Protein AF-U3U5C0-F1 (afdb_monomer)

Foldseek 3Di:
DVVVLVVLCVVLDDPDPLLVVLSVLVVQLVVLLCVLLVPDDPPDPCPVVNLVSLVSNLVSVVVSLCCVPPPPLVVLCVVDVDPLSVVLVVLSVVLVVVLVVLCVPARVDDDDPVCVVVNSVSSVVNVVSVVVNVVSVSVSSVVVSVVVVVVVVVVVVVVVVVVD

Sequence (164 aa):
MFTQLINLIEYVGNNNQLVRSWLYIRQKLLKTYYNVIGIKTKKTIFSVLNEKALDTFCYLLLDYLSIGHFSIYERIIKNYQLHSVTQMYNFLQKNTACLMQLYDKFLHQPIDYKSYMTFNHALSKVGEILESRFVIEDLLIQFFWNKKSKQTVIINKSKIAHLA

InterPro domains:
  IPR007448 Regulator of RNA polymerase sigma(70) subunit, Rsd/AlgQ [PF04353] (1-142)
  IPR038309 Regulator of RNA polymerase sigma(70) subunit, Rsd/AlgQ superfamily [G3DSA:1.20.120.1370] (1-153)

Nearest PDB structures (foldseek):
  4xwj-assembly1_A  TM=8.813E-01  e=1.090E-08  Escherichia coli K-12
  2p7v-assembly1_A  TM=8.632E-01  e=7.131E-08  Escherichia coli
  5etz-assembly1_A  TM=5.244E-01  e=1.408E+00  Natronomonas pharaonis DSM 2160
  5c21-assembly1_B  TM=2.320E-01  e=4.345E+00  Escherichia coli

Secondary structure (DSSP, 8-state):
-HHHHHHHHHHHTTS-HHHHHHHHHHHHHHHHHHHHHH----TTT-HHHHHHHHHHHHHHHHHHHHHIIIIIIHHHHHH---HHHHHHHHHHHHHHHHHHHHIIIIISS---GGGHHHHHHHHHHHHHHHHHHHHHHHHHHHHHHHHHHHHHHHHHHHHHHT--

pLDDT: mean 82.93, std 13.88, range [44.12, 98.19]

Mean predicted aligned error: 7.86 Å

Organism: NCBI:txid1235990

Structure (mmCIF, N/CA/C/O backbone):
data_AF-U3U5C0-F1
#
_entry.id   AF-U3U5C0-F1
#
loop_
_atom_site.group_PDB
_atom_site.id
_atom_site.type_symbol
_atom_site.label_atom_id
_atom_site.label_alt_id
_atom_site.label_comp_id
_atom_site.label_asym_id
_atom_site.label_entity_id
_atom_site.label_seq_id
_atom_site.pdbx_PDB_ins_code
_atom_site.Cartn_x
_atom_site.Cartn_y
_atom_site.Cartn_z
_atom_site.occupancy
_atom_site.B_iso_or_equiv
_atom_site.auth_seq_id
_atom_site.auth_comp_id
_atom_site.auth_asym_id
_atom_site.auth_atom_id
_atom_site.pdbx_PDB_model_num
ATOM 1 N N . MET A 1 1 ? 9.397 5.918 4.872 1.00 89.12 1 MET A N 1
ATOM 2 C CA . MET A 1 1 ? 8.858 4.536 4.778 1.00 89.12 1 MET A CA 1
ATOM 3 C C . MET A 1 1 ? 9.418 3.517 5.794 1.00 89.12 1 MET A C 1
ATOM 5 O O . MET A 1 1 ? 8.690 3.184 6.719 1.00 89.12 1 MET A O 1
ATOM 9 N N . PHE A 1 2 ? 10.653 2.985 5.691 1.00 89.62 2 PHE A N 1
ATOM 10 C CA . PHE A 1 2 ? 11.106 1.896 6.601 1.00 89.62 2 PHE A CA 1
ATOM 11 C C . PHE A 1 2 ? 11.188 2.291 8.083 1.00 89.62 2 PHE A C 1
ATOM 13 O O . PHE A 1 2 ? 10.726 1.540 8.936 1.00 89.62 2 PHE A O 1
ATOM 20 N N . THR A 1 3 ? 11.732 3.470 8.388 1.00 90.38 3 THR A N 1
ATOM 21 C CA . THR A 1 3 ? 11.810 3.976 9.768 1.00 90.38 3 THR A CA 1
ATOM 22 C C . THR A 1 3 ? 10.422 4.116 10.394 1.00 90.38 3 THR A C 1
ATOM 24 O O . THR A 1 3 ? 10.211 3.689 11.521 1.00 90.38 3 THR A O 1
ATOM 27 N N . GLN A 1 4 ? 9.445 4.630 9.637 1.00 91.25 4 GLN A N 1
ATOM 28 C CA . GLN A 1 4 ? 8.051 4.739 10.091 1.00 91.25 4 GLN A CA 1
ATOM 29 C C . GLN A 1 4 ? 7.455 3.358 10.402 1.00 91.25 4 GLN A C 1
ATOM 31 O O . GLN A 1 4 ? 6.816 3.188 11.435 1.00 91.25 4 GLN A O 1
ATOM 36 N N . LEU A 1 5 ? 7.720 2.354 9.555 1.00 93.19 5 LEU A N 1
ATOM 37 C CA . LEU A 1 5 ? 7.286 0.977 9.795 1.00 93.19 5 LEU A CA 1
ATOM 38 C C . LEU A 1 5 ? 7.884 0.398 11.087 1.00 93.19 5 LEU A C 1
ATOM 40 O O . LEU A 1 5 ? 7.155 -0.222 11.854 1.00 93.19 5 LEU A O 1
ATOM 44 N N . ILE A 1 6 ? 9.182 0.592 11.337 1.00 91.75 6 ILE A N 1
ATOM 45 C CA . ILE A 1 6 ? 9.838 0.103 12.563 1.00 91.75 6 ILE A CA 1
ATOM 46 C C . ILE A 1 6 ? 9.203 0.752 13.795 1.00 91.75 6 ILE A C 1
ATOM 48 O O . ILE A 1 6 ? 8.744 0.038 14.684 1.00 91.75 6 ILE A O 1
ATOM 52 N N . ASN A 1 7 ? 9.068 2.080 13.789 1.00 92.06 7 ASN A N 1
ATOM 53 C CA . ASN A 1 7 ? 8.444 2.818 14.886 1.00 92.06 7 ASN A CA 1
ATOM 54 C C . ASN A 1 7 ? 7.008 2.339 15.150 1.00 92.06 7 ASN A C 1
ATOM 56 O O . ASN A 1 7 ? 6.583 2.219 16.298 1.00 92.06 7 ASN A O 1
ATOM 60 N N . LEU A 1 8 ? 6.246 2.035 14.093 1.00 92.38 8 LEU A N 1
ATOM 61 C CA . LEU A 1 8 ? 4.893 1.512 14.244 1.00 92.38 8 LEU A CA 1
ATOM 62 C C . LEU A 1 8 ? 4.880 0.098 14.835 1.00 92.38 8 LEU A C 1
ATOM 64 O O . LEU A 1 8 ? 4.050 -0.170 15.700 1.00 92.38 8 LEU A O 1
ATOM 68 N N . ILE A 1 9 ? 5.779 -0.790 14.392 1.00 90.88 9 ILE A N 1
ATOM 69 C CA . ILE A 1 9 ? 5.922 -2.147 14.948 1.00 90.88 9 ILE A CA 1
ATOM 70 C C . ILE A 1 9 ? 6.214 -2.075 16.450 1.00 90.88 9 ILE A C 1
ATOM 72 O O . ILE A 1 9 ? 5.585 -2.796 17.223 1.00 90.88 9 ILE A O 1
ATOM 76 N N . GLU A 1 10 ? 7.118 -1.190 16.866 1.00 89.75 10 GLU A N 1
ATOM 77 C CA . GLU A 1 10 ? 7.433 -0.970 18.280 1.00 89.75 10 GLU A CA 1
ATOM 78 C C . GLU A 1 10 ? 6.220 -0.443 19.057 1.00 89.75 10 GLU A C 1
ATOM 80 O O . GLU A 1 10 ? 5.910 -0.952 20.133 1.00 89.75 10 GLU A O 1
ATOM 85 N N . TYR A 1 11 ? 5.478 0.509 18.483 1.00 87.62 11 TYR A N 1
ATOM 86 C CA . TYR A 1 11 ? 4.288 1.093 19.106 1.00 87.62 11 TYR A CA 1
ATOM 87 C C . TYR A 1 11 ? 3.163 0.073 19.357 1.00 87.62 11 TYR A C 1
ATOM 89 O O . TYR A 1 11 ? 2.546 0.078 20.424 1.00 87.62 11 TYR A O 1
ATOM 97 N N . VAL A 1 12 ? 2.864 -0.796 18.384 1.00 86.00 12 VAL A N 1
ATOM 98 C CA . VAL A 1 12 ? 1.788 -1.798 18.529 1.00 86.00 12 VAL A CA 1
ATOM 99 C C . VAL A 1 12 ? 2.247 -3.087 19.211 1.00 86.00 12 VAL A C 1
ATOM 101 O O . VAL A 1 12 ? 1.417 -3.863 19.683 1.00 86.00 12 VAL A O 1
ATOM 104 N N . GLY A 1 13 ? 3.551 -3.360 19.257 1.00 80.94 13 GLY A N 1
ATOM 105 C CA . GLY A 1 13 ? 4.094 -4.611 19.778 1.00 80.94 13 GLY A CA 1
ATOM 106 C C . GLY A 1 13 ? 3.546 -5.868 19.077 1.00 80.94 13 GLY A C 1
ATOM 107 O O . GLY A 1 13 ? 3.021 -5.837 17.964 1.00 80.94 13 GLY A O 1
ATOM 108 N N . ASN A 1 14 ? 3.652 -7.024 19.743 1.00 73.06 14 ASN A N 1
ATOM 109 C CA . ASN A 1 14 ? 3.395 -8.336 19.127 1.00 73.06 14 ASN A CA 1
ATOM 110 C C . ASN A 1 14 ? 2.029 -8.972 19.458 1.00 73.06 14 ASN A C 1
ATOM 112 O O . ASN A 1 14 ? 1.776 -10.113 19.058 1.00 73.06 14 ASN A O 1
ATOM 116 N N . ASN A 1 15 ? 1.120 -8.260 20.138 1.00 71.69 15 ASN A N 1
ATOM 117 C CA . ASN A 1 15 ? -0.064 -8.876 20.771 1.00 71.69 15 ASN A CA 1
ATOM 118 C C . ASN A 1 15 ? -1.311 -8.944 19.865 1.00 71.69 15 ASN A C 1
ATOM 120 O O . ASN A 1 15 ? -2.417 -9.250 20.322 1.00 71.69 15 ASN A O 1
ATOM 124 N N . ASN A 1 16 ? -1.179 -8.633 18.573 1.00 80.75 16 ASN A N 1
ATOM 125 C CA . ASN A 1 16 ? -2.272 -8.761 17.613 1.00 80.75 16 ASN A CA 1
ATOM 126 C C . ASN A 1 16 ? -1.791 -9.398 16.308 1.00 80.75 16 ASN A C 1
ATOM 128 O O . ASN A 1 16 ? -1.070 -8.777 15.532 1.00 80.75 16 ASN A O 1
ATOM 132 N N . GLN A 1 17 ? -2.241 -10.629 16.052 1.00 83.81 17 GLN A N 1
ATOM 133 C CA . GLN A 1 17 ? -1.848 -11.405 14.876 1.00 83.81 17 GLN A CA 1
ATOM 134 C C . GLN A 1 17 ? -2.218 -10.724 13.551 1.00 83.81 17 GLN A C 1
ATOM 136 O O . GLN A 1 17 ? -1.432 -10.792 12.611 1.00 83.81 17 GLN A O 1
ATOM 141 N N . LEU A 1 18 ? -3.369 -10.044 13.477 1.00 83.56 18 LEU A N 1
ATOM 142 C CA . LEU A 1 18 ? -3.802 -9.356 12.258 1.00 83.56 18 LEU A CA 1
ATOM 143 C C . LEU A 1 18 ? -2.890 -8.169 11.948 1.00 83.56 18 LEU A C 1
ATOM 145 O O . LEU A 1 18 ? -2.376 -8.067 10.839 1.00 83.56 18 LEU A O 1
ATOM 149 N N . VAL A 1 19 ? -2.630 -7.315 12.943 1.00 85.81 19 VAL A N 1
ATOM 150 C CA . VAL A 1 19 ? -1.724 -6.165 12.776 1.00 85.81 19 VAL A CA 1
ATOM 151 C C . VAL A 1 19 ? -0.305 -6.648 12.464 1.00 85.81 19 VAL A C 1
ATOM 153 O O . VAL A 1 19 ? 0.337 -6.127 11.559 1.00 85.81 19 VAL A O 1
ATOM 156 N N . ARG A 1 20 ? 0.165 -7.703 13.139 1.00 87.69 20 ARG A N 1
ATOM 157 C CA . ARG A 1 20 ? 1.492 -8.283 12.891 1.00 87.69 20 ARG A CA 1
ATOM 158 C C . ARG A 1 20 ? 1.630 -8.828 11.470 1.00 87.69 20 ARG A C 1
ATOM 160 O O . ARG A 1 20 ? 2.629 -8.559 10.812 1.00 87.69 20 ARG A O 1
ATOM 167 N N . SER A 1 21 ? 0.634 -9.577 10.994 1.00 87.81 21 SER A N 1
ATOM 168 C CA . SER A 1 21 ? 0.611 -10.099 9.624 1.00 87.81 21 SER A CA 1
ATOM 169 C C . SER A 1 21 ? 0.625 -8.963 8.602 1.00 87.81 21 SER A C 1
ATOM 171 O O . SER A 1 21 ? 1.404 -9.011 7.652 1.00 87.81 21 SER A O 1
ATOM 173 N N . TRP A 1 22 ? -0.140 -7.900 8.848 1.00 90.56 22 TRP A N 1
ATOM 174 C CA . TRP A 1 22 ? -0.175 -6.737 7.970 1.00 90.56 22 TRP A CA 1
ATOM 175 C C . TRP A 1 22 ? 1.178 -6.027 7.863 1.00 90.56 22 TRP A C 1
ATOM 177 O O . TRP A 1 22 ? 1.698 -5.838 6.761 1.00 90.56 22 TRP A O 1
ATOM 187 N N . LEU A 1 23 ? 1.786 -5.691 9.005 1.00 93.12 23 LEU A N 1
ATOM 188 C CA . LEU A 1 23 ? 3.091 -5.026 9.055 1.00 93.12 23 LEU A CA 1
ATOM 189 C C . LEU A 1 23 ? 4.195 -5.901 8.447 1.00 93.12 23 LEU A C 1
ATOM 191 O O . LEU A 1 23 ? 5.109 -5.389 7.800 1.00 93.12 23 LEU A O 1
ATOM 195 N N . TYR A 1 24 ? 4.085 -7.224 8.587 1.00 92.56 24 TYR A N 1
ATOM 196 C CA . TYR A 1 24 ? 4.995 -8.176 7.957 1.00 92.56 24 TYR A CA 1
ATOM 197 C C . TYR A 1 24 ? 4.900 -8.162 6.424 1.00 92.56 24 TYR A C 1
ATOM 199 O O . TYR A 1 24 ? 5.931 -8.097 5.749 1.00 92.56 24 TYR A O 1
ATOM 207 N N . ILE A 1 25 ? 3.689 -8.177 5.856 1.00 93.38 25 ILE A N 1
ATOM 208 C CA . ILE A 1 25 ? 3.511 -8.104 4.396 1.00 93.38 25 ILE A CA 1
ATOM 209 C C . ILE A 1 25 ? 3.984 -6.739 3.880 1.00 93.38 25 ILE A C 1
ATOM 211 O O . ILE A 1 25 ? 4.702 -6.683 2.882 1.00 93.38 25 ILE A O 1
ATOM 215 N N . ARG A 1 26 ? 3.706 -5.646 4.608 1.00 96.50 26 ARG A N 1
ATOM 216 C CA . ARG A 1 26 ? 4.243 -4.318 4.267 1.00 96.50 26 ARG A CA 1
ATOM 217 C C . ARG A 1 26 ? 5.771 -4.310 4.243 1.00 96.50 26 ARG A C 1
ATOM 219 O O . ARG A 1 26 ? 6.370 -3.745 3.332 1.00 96.50 26 ARG A O 1
ATOM 226 N N . GLN A 1 27 ? 6.419 -4.955 5.215 1.00 96.19 27 GLN A N 1
ATOM 227 C CA . GLN A 1 27 ? 7.877 -5.059 5.244 1.00 96.19 27 GLN A CA 1
ATOM 228 C C . GLN A 1 27 ? 8.416 -5.786 4.003 1.00 96.19 27 GLN A C 1
ATOM 230 O O . GLN A 1 27 ? 9.407 -5.346 3.421 1.00 96.19 27 GLN A O 1
ATOM 235 N N . LYS A 1 28 ? 7.772 -6.885 3.590 1.00 96.19 28 LYS A N 1
ATOM 236 C CA . LYS A 1 28 ? 8.128 -7.621 2.366 1.00 96.19 28 LYS A CA 1
ATOM 237 C C . LYS A 1 28 ? 7.965 -6.758 1.113 1.00 96.19 28 LYS A C 1
ATOM 239 O O . LYS A 1 28 ? 8.877 -6.721 0.285 1.00 96.19 28 LYS A O 1
ATOM 244 N N . LEU A 1 29 ? 6.856 -6.026 1.006 1.00 97.25 29 LEU A N 1
ATOM 245 C CA . LEU A 1 29 ? 6.615 -5.090 -0.092 1.00 97.25 29 LEU A CA 1
ATOM 246 C C . LEU A 1 29 ? 7.707 -4.015 -0.158 1.00 97.25 29 LEU A C 1
ATOM 248 O O . LEU A 1 29 ? 8.295 -3.798 -1.210 1.00 97.25 29 LEU A O 1
ATOM 252 N N . LEU A 1 30 ? 8.046 -3.386 0.971 1.00 95.50 30 LEU A N 1
ATOM 253 C CA . LEU A 1 30 ? 9.106 -2.377 1.006 1.00 95.50 30 LEU A CA 1
ATOM 254 C C . LEU A 1 30 ? 10.465 -2.960 0.610 1.00 95.50 30 LEU A C 1
ATOM 256 O O . LEU A 1 30 ? 11.171 -2.360 -0.192 1.00 95.50 30 LEU A O 1
ATOM 260 N N . LYS A 1 31 ? 10.834 -4.142 1.122 1.00 93.75 31 LYS A N 1
ATOM 261 C CA . LYS A 1 31 ? 12.105 -4.795 0.760 1.00 93.75 31 LYS A CA 1
ATOM 262 C C . LYS A 1 31 ? 12.216 -5.012 -0.749 1.00 93.75 31 LYS A C 1
ATOM 264 O O . LYS A 1 31 ? 13.259 -4.724 -1.324 1.00 93.75 31 LYS A O 1
ATOM 269 N N . THR A 1 32 ? 11.147 -5.487 -1.384 1.00 93.69 32 THR A N 1
ATOM 270 C CA . THR A 1 32 ? 11.139 -5.718 -2.836 1.00 93.69 32 THR A CA 1
ATOM 271 C C . THR A 1 32 ? 11.107 -4.421 -3.634 1.00 93.69 32 THR A C 1
ATOM 273 O O . THR A 1 32 ? 11.857 -4.310 -4.597 1.00 93.69 32 THR A O 1
ATOM 276 N N . TYR A 1 33 ? 10.373 -3.402 -3.182 1.00 92.94 33 TYR A N 1
ATOM 277 C CA . TYR A 1 33 ? 10.417 -2.062 -3.774 1.00 92.94 33 TYR A CA 1
ATOM 278 C C . TYR A 1 33 ? 11.839 -1.476 -3.771 1.00 92.94 33 TYR A C 1
ATOM 280 O O . TYR A 1 33 ? 12.352 -1.062 -4.810 1.00 92.94 33 TYR A O 1
ATOM 288 N N . TYR A 1 34 ? 12.514 -1.500 -2.617 1.00 89.81 34 TYR A N 1
ATOM 289 C CA . TYR A 1 34 ? 13.886 -1.001 -2.505 1.00 89.81 34 TYR A CA 1
ATOM 290 C C . TYR A 1 34 ? 14.891 -1.842 -3.293 1.00 89.81 34 TYR A C 1
ATOM 292 O O . TYR A 1 34 ? 15.870 -1.297 -3.798 1.00 89.81 34 TYR A O 1
ATOM 300 N N . ASN A 1 35 ? 14.644 -3.147 -3.429 1.00 88.25 35 ASN A N 1
ATOM 301 C CA . ASN A 1 35 ? 15.435 -3.996 -4.307 1.00 88.25 35 ASN A CA 1
ATOM 302 C C . ASN A 1 35 ? 15.306 -3.532 -5.763 1.00 88.25 35 ASN A C 1
ATOM 304 O O . ASN A 1 35 ? 16.326 -3.304 -6.393 1.00 88.25 35 ASN A O 1
ATOM 308 N N . VAL A 1 36 ? 14.087 -3.297 -6.264 1.00 85.94 36 VAL A N 1
ATOM 309 C CA . VAL A 1 36 ? 13.846 -2.849 -7.648 1.00 85.94 36 VAL A CA 1
ATOM 310 C C . VAL A 1 36 ? 14.512 -1.500 -7.942 1.00 85.94 36 VAL A C 1
ATOM 312 O O . VAL A 1 36 ? 15.210 -1.376 -8.945 1.00 85.94 36 VAL A O 1
ATOM 315 N N . ILE A 1 37 ? 14.372 -0.500 -7.063 1.00 84.31 37 ILE A N 1
ATOM 316 C CA . ILE A 1 37 ? 15.001 0.820 -7.286 1.00 84.31 37 ILE A CA 1
ATOM 317 C C . ILE A 1 37 ? 16.517 0.817 -7.012 1.00 84.31 37 ILE A C 1
ATOM 319 O O . ILE A 1 37 ? 17.244 1.682 -7.497 1.00 84.31 37 ILE A O 1
ATOM 323 N N . GLY A 1 38 ? 16.999 -0.125 -6.194 1.00 73.62 38 GLY A N 1
ATOM 324 C CA . GLY A 1 38 ? 18.395 -0.250 -5.768 1.00 73.62 38 GLY A CA 1
ATOM 325 C C . GLY A 1 38 ? 19.304 -0.936 -6.788 1.00 73.62 38 GLY A C 1
ATOM 326 O O . GLY A 1 38 ? 20.523 -0.971 -6.592 1.00 73.62 38 GLY A O 1
ATOM 327 N N . ILE A 1 39 ? 18.741 -1.451 -7.884 1.00 61.88 39 ILE A N 1
ATOM 328 C CA . ILE A 1 39 ? 19.482 -2.015 -9.013 1.00 61.88 39 ILE A CA 1
ATOM 329 C C . ILE A 1 39 ? 20.264 -0.881 -9.689 1.00 61.88 39 ILE A C 1
ATOM 331 O O . ILE A 1 39 ? 19.818 -0.223 -10.628 1.00 61.88 39 ILE A O 1
ATOM 335 N N . LYS A 1 40 ? 21.481 -0.632 -9.198 1.00 52.22 40 LYS A N 1
ATOM 336 C CA . LYS A 1 40 ? 22.437 0.254 -9.862 1.00 52.22 40 LYS A CA 1
ATOM 337 C C . LYS A 1 40 ? 22.820 -0.364 -11.203 1.00 52.22 40 LYS A C 1
ATOM 339 O O . LYS A 1 40 ? 23.269 -1.505 -11.272 1.00 52.22 40 LYS A O 1
ATOM 344 N N . THR A 1 41 ? 22.666 0.426 -12.258 1.00 49.44 41 THR A N 1
ATOM 345 C CA . THR A 1 41 ? 22.929 0.119 -13.668 1.00 49.44 41 THR A CA 1
ATOM 346 C C . THR A 1 41 ? 24.353 -0.402 -13.918 1.00 49.44 41 THR A C 1
ATOM 348 O O . THR A 1 41 ? 25.229 0.344 -14.355 1.00 49.44 41 THR A O 1
ATOM 351 N N . LYS A 1 42 ? 24.617 -1.690 -13.687 1.00 44.12 42 LYS A N 1
ATOM 352 C CA . LYS A 1 42 ? 25.769 -2.383 -14.278 1.00 44.12 42 LYS A CA 1
ATOM 353 C C . LYS A 1 42 ? 25.264 -3.164 -15.487 1.00 44.12 42 LYS A C 1
ATOM 355 O O . LYS A 1 42 ? 24.764 -4.276 -15.383 1.00 44.12 42 LYS A O 1
ATOM 360 N N . LYS A 1 43 ? 25.322 -2.508 -16.646 1.00 49.62 43 LYS A N 1
ATOM 361 C CA . LYS A 1 43 ? 25.033 -3.085 -17.964 1.00 49.62 43 LYS A CA 1
ATOM 362 C C . LYS A 1 43 ? 25.929 -4.312 -18.163 1.00 49.62 43 LYS A C 1
ATOM 364 O O . LYS A 1 43 ? 27.121 -4.092 -18.317 1.00 49.62 43 LYS A O 1
ATOM 369 N N . THR A 1 44 ? 25.377 -5.531 -18.122 1.00 47.31 44 THR A N 1
ATOM 370 C CA . THR A 1 44 ? 25.790 -6.704 -18.944 1.00 47.31 44 THR A CA 1
ATOM 371 C C . THR A 1 44 ? 25.190 -8.043 -18.487 1.00 47.31 44 THR A C 1
ATOM 373 O O . THR A 1 44 ? 25.054 -8.923 -19.322 1.00 47.31 44 THR A O 1
ATOM 376 N N . ILE A 1 45 ? 24.772 -8.217 -17.223 1.00 45.88 45 ILE A N 1
ATOM 377 C CA . ILE A 1 45 ? 24.242 -9.515 -16.708 1.00 45.88 45 ILE A CA 1
ATOM 378 C C . ILE A 1 45 ? 22.853 -9.366 -16.028 1.00 45.88 45 ILE A C 1
ATOM 380 O O . ILE A 1 45 ? 22.187 -10.337 -15.686 1.00 45.88 45 ILE A O 1
ATOM 384 N N . PHE A 1 46 ? 22.365 -8.131 -15.869 1.00 48.22 46 PHE A N 1
ATOM 385 C CA . PHE A 1 46 ? 21.266 -7.790 -14.956 1.00 48.22 46 PHE A CA 1
ATOM 386 C C . PHE A 1 46 ? 19.847 -7.782 -15.551 1.00 48.22 46 PHE A C 1
ATOM 388 O O . PHE A 1 46 ? 18.905 -7.650 -14.783 1.00 48.22 46 PHE A O 1
ATOM 395 N N . SER A 1 47 ? 19.638 -7.940 -16.863 1.00 55.72 47 SER A N 1
ATOM 396 C CA . SER A 1 47 ? 18.285 -7.841 -17.454 1.00 55.72 47 SER A CA 1
ATOM 397 C C . SER A 1 47 ? 17.286 -8.832 -16.841 1.00 55.72 47 SER A C 1
ATOM 399 O O . SER A 1 47 ? 16.238 -8.430 -16.348 1.00 55.72 47 SER A O 1
ATOM 401 N N . VAL A 1 48 ? 17.670 -10.108 -16.754 1.00 53.22 48 VAL A N 1
ATOM 402 C CA . VAL A 1 48 ? 16.831 -11.185 -16.194 1.00 53.22 48 VAL A CA 1
ATOM 403 C C . VAL A 1 48 ? 16.655 -11.057 -14.673 1.00 53.22 48 VAL A C 1
ATOM 405 O O . VAL A 1 48 ? 15.618 -11.427 -14.124 1.00 53.22 48 VAL A O 1
ATOM 408 N N . LEU A 1 49 ? 17.663 -10.534 -13.961 1.00 56.75 49 LEU A N 1
ATOM 409 C CA . LEU A 1 49 ? 17.570 -10.287 -12.515 1.00 56.75 49 LEU A CA 1
ATOM 410 C C . LEU A 1 49 ? 16.637 -9.109 -12.203 1.00 56.75 49 LEU A C 1
ATOM 412 O O . LEU A 1 49 ? 15.927 -9.147 -11.198 1.00 56.75 49 LEU A O 1
ATOM 416 N N . ASN A 1 50 ? 16.602 -8.103 -13.078 1.00 69.75 50 ASN A N 1
ATOM 417 C CA . ASN A 1 50 ? 15.724 -6.945 -12.948 1.00 69.75 50 ASN A CA 1
ATOM 418 C C . ASN A 1 50 ? 14.262 -7.315 -13.202 1.00 69.75 50 ASN A C 1
ATOM 420 O O . ASN A 1 50 ? 13.401 -6.875 -12.446 1.00 69.75 50 ASN A O 1
ATOM 424 N N . GLU A 1 51 ? 13.996 -8.160 -14.201 1.00 76.62 51 GLU A N 1
ATOM 425 C CA . GLU A 1 51 ? 12.652 -8.678 -14.487 1.00 76.62 51 GLU A CA 1
ATOM 426 C C . GLU A 1 51 ? 12.106 -9.485 -13.304 1.00 76.62 51 GLU A C 1
ATOM 428 O O . GLU A 1 51 ? 11.056 -9.149 -12.770 1.00 76.62 51 GLU A O 1
ATOM 433 N N . LYS A 1 52 ? 12.869 -10.448 -12.769 1.00 83.56 52 LYS A N 1
ATOM 434 C CA . LYS A 1 52 ? 12.426 -11.231 -11.598 1.00 83.56 52 LYS A CA 1
ATOM 435 C C . LYS A 1 52 ? 12.186 -10.376 -10.353 1.00 83.56 52 LYS A C 1
ATOM 437 O O . LYS A 1 52 ? 11.253 -10.637 -9.589 1.00 83.56 52 LYS A O 1
ATOM 442 N N . ALA A 1 53 ? 13.041 -9.383 -10.105 1.00 86.12 53 ALA A N 1
ATOM 443 C CA . ALA A 1 53 ? 12.863 -8.462 -8.986 1.00 86.12 53 ALA A CA 1
ATOM 444 C C . ALA A 1 53 ? 11.587 -7.623 -9.156 1.00 86.12 53 ALA A C 1
ATOM 446 O O . ALA A 1 53 ? 10.840 -7.459 -8.188 1.00 86.12 53 ALA A O 1
ATOM 447 N N . LEU A 1 54 ? 11.330 -7.143 -10.377 1.00 86.94 54 LEU A N 1
ATOM 448 C CA . LEU A 1 54 ? 10.121 -6.409 -10.727 1.00 86.94 54 LEU A CA 1
ATOM 449 C C . LEU A 1 54 ? 8.872 -7.283 -10.583 1.00 86.94 54 LEU A C 1
ATOM 451 O O . LEU A 1 54 ? 7.945 -6.873 -9.894 1.00 86.94 54 LEU A O 1
ATOM 455 N N . ASP A 1 55 ? 8.874 -8.498 -11.129 1.00 88.88 55 ASP A N 1
ATOM 456 C CA . ASP A 1 55 ? 7.763 -9.451 -11.016 1.00 88.88 55 ASP A CA 1
ATOM 457 C C . ASP A 1 55 ? 7.424 -9.738 -9.554 1.00 88.88 55 ASP A C 1
ATOM 459 O O . ASP A 1 55 ? 6.261 -9.719 -9.149 1.00 88.88 55 ASP A O 1
ATOM 463 N N . THR A 1 56 ? 8.454 -9.939 -8.727 1.00 92.19 56 THR A N 1
ATOM 464 C CA . THR A 1 56 ? 8.273 -10.176 -7.291 1.00 92.19 56 THR A CA 1
ATOM 465 C C . THR A 1 56 ? 7.643 -8.961 -6.606 1.00 92.19 56 THR A C 1
ATOM 467 O O . THR A 1 56 ? 6.742 -9.114 -5.780 1.00 92.19 56 THR A O 1
ATOM 470 N N . PHE A 1 57 ? 8.099 -7.750 -6.935 1.00 93.44 57 PHE A N 1
ATOM 471 C CA . PHE A 1 57 ? 7.512 -6.520 -6.408 1.00 93.44 57 PHE A CA 1
ATOM 472 C C . PHE A 1 57 ? 6.052 -6.354 -6.852 1.00 93.44 57 PHE A C 1
ATOM 474 O O . PHE A 1 57 ? 5.188 -6.104 -6.015 1.00 93.44 57 PHE A O 1
ATOM 481 N N . CYS A 1 58 ? 5.770 -6.550 -8.139 1.00 92.94 58 CYS A N 1
ATOM 482 C CA . CYS A 1 58 ? 4.436 -6.499 -8.730 1.00 92.94 58 CYS A CA 1
ATOM 483 C C . CYS A 1 58 ? 3.470 -7.474 -8.048 1.00 92.94 58 CYS A C 1
ATOM 485 O O . CYS A 1 58 ? 2.386 -7.074 -7.623 1.00 92.94 58 CYS A O 1
ATOM 487 N N . TYR A 1 59 ? 3.889 -8.729 -7.869 1.00 94.31 59 TYR A N 1
ATOM 488 C CA . TYR A 1 59 ? 3.118 -9.737 -7.148 1.00 94.31 59 TYR A CA 1
ATOM 489 C C . TYR A 1 59 ? 2.798 -9.287 -5.716 1.00 94.31 59 TYR A C 1
ATOM 491 O O . TYR A 1 59 ? 1.637 -9.285 -5.306 1.00 94.31 59 TYR A O 1
ATOM 499 N N . LEU A 1 60 ? 3.810 -8.846 -4.959 1.00 96.44 60 LEU A N 1
ATOM 500 C CA . LEU A 1 60 ? 3.609 -8.410 -3.576 1.00 96.44 60 LEU A CA 1
ATOM 501 C C . LEU A 1 60 ? 2.788 -7.123 -3.468 1.00 96.44 60 LEU A C 1
ATOM 503 O O . LEU A 1 60 ? 2.103 -6.932 -2.465 1.00 96.44 60 LEU A O 1
ATOM 507 N N . LEU A 1 61 ? 2.838 -6.238 -4.465 1.00 96.56 61 LEU A N 1
ATOM 508 C CA . LEU A 1 61 ? 2.013 -5.035 -4.513 1.00 96.56 61 LEU A CA 1
ATOM 509 C C . LEU A 1 61 ? 0.532 -5.404 -4.628 1.00 96.56 61 LEU A C 1
ATOM 511 O O . LEU A 1 61 ? -0.279 -4.916 -3.836 1.00 96.56 61 LEU A O 1
ATOM 515 N N . LEU A 1 62 ? 0.190 -6.279 -5.576 1.00 95.44 62 LEU A N 1
ATOM 516 C CA . LEU A 1 62 ? -1.182 -6.746 -5.781 1.00 95.44 62 LEU A CA 1
ATOM 517 C C . LEU A 1 62 ? -1.699 -7.525 -4.569 1.00 95.44 62 LEU A C 1
ATOM 519 O O . LEU A 1 62 ? -2.8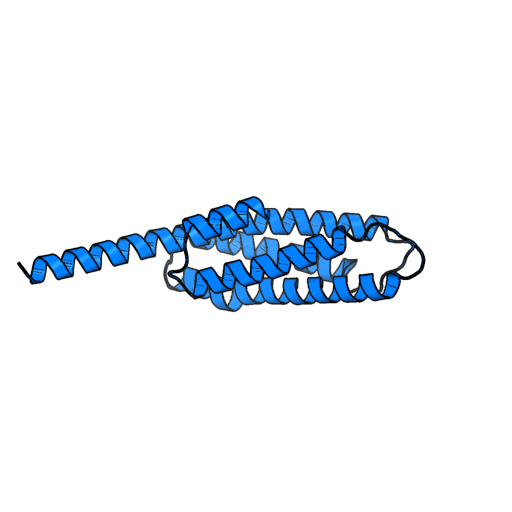16 -7.273 -4.112 1.00 95.44 62 LEU A O 1
ATOM 523 N N . ASP A 1 63 ? -0.875 -8.408 -4.003 1.00 95.06 63 ASP A N 1
ATOM 524 C CA . ASP A 1 63 ? -1.203 -9.147 -2.781 1.00 95.06 63 ASP A CA 1
ATOM 525 C C . ASP A 1 63 ? -1.458 -8.186 -1.605 1.00 95.06 63 ASP A C 1
ATOM 527 O O . ASP A 1 63 ? -2.481 -8.258 -0.923 1.00 95.06 63 ASP A O 1
ATOM 531 N N . TYR A 1 64 ? -0.596 -7.182 -1.425 1.00 96.75 64 TYR A N 1
ATOM 532 C CA . TYR A 1 64 ? -0.737 -6.183 -0.365 1.00 96.75 64 TYR A CA 1
ATOM 533 C C . TYR A 1 64 ? -1.970 -5.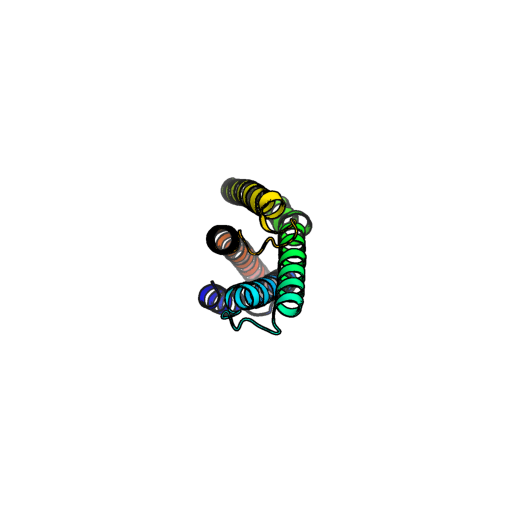274 -0.529 1.00 96.75 64 TYR A C 1
ATOM 535 O O . TYR A 1 64 ? -2.614 -4.894 0.455 1.00 96.75 64 TYR A O 1
ATOM 543 N N . LEU A 1 65 ? -2.320 -4.891 -1.761 1.00 96.06 65 LEU A N 1
ATOM 544 C CA . LEU A 1 65 ? -3.568 -4.174 -2.058 1.00 96.06 65 LEU A CA 1
ATOM 545 C C . LEU A 1 65 ? -4.788 -5.047 -1.733 1.00 96.06 65 LEU A C 1
ATOM 547 O O . LEU A 1 65 ? -5.700 -4.592 -1.039 1.00 96.06 65 LEU A O 1
ATOM 551 N N . SER A 1 66 ? -4.760 -6.308 -2.163 1.00 93.81 66 SER A N 1
ATOM 552 C CA . SER A 1 66 ? -5.853 -7.267 -1.988 1.00 93.81 66 SER A CA 1
ATOM 553 C C . SER A 1 66 ? -6.110 -7.586 -0.515 1.00 93.81 66 SER A C 1
ATOM 555 O O . SER A 1 66 ? -7.241 -7.471 -0.047 1.00 93.81 66 SER A O 1
ATOM 557 N N . ILE A 1 67 ? -5.065 -7.904 0.256 1.00 92.12 67 ILE A N 1
ATOM 558 C CA . ILE A 1 67 ? -5.173 -8.174 1.700 1.00 92.12 67 ILE A CA 1
ATOM 559 C C . ILE A 1 67 ? -5.703 -6.948 2.454 1.00 92.12 67 ILE A C 1
ATOM 561 O O . ILE A 1 67 ? -6.501 -7.086 3.387 1.00 92.12 67 ILE A O 1
ATOM 565 N N . GLY A 1 68 ? -5.305 -5.745 2.031 1.00 91.69 68 GLY A N 1
ATOM 566 C CA . GLY A 1 68 ? -5.857 -4.497 2.550 1.00 91.69 68 GLY A CA 1
ATOM 567 C C . GLY A 1 68 ? -7.379 -4.455 2.412 1.00 91.69 68 GLY A C 1
ATOM 568 O O . GLY A 1 68 ? -8.088 -4.416 3.419 1.00 91.69 68 GLY A O 1
ATOM 569 N N . HIS A 1 69 ? -7.884 -4.516 1.177 1.00 91.56 69 HIS A N 1
ATOM 570 C CA . HIS A 1 69 ? -9.314 -4.354 0.887 1.00 91.56 69 HIS A CA 1
ATOM 571 C C . HIS A 1 69 ? -10.188 -5.512 1.359 1.00 91.56 69 HIS A C 1
ATOM 573 O O . HIS A 1 69 ? -11.235 -5.266 1.952 1.00 91.56 69 HIS A O 1
ATOM 579 N N . PHE A 1 70 ? -9.759 -6.752 1.136 1.00 89.00 70 PHE A N 1
ATOM 580 C CA . PHE A 1 70 ? -10.608 -7.936 1.311 1.00 89.00 70 PHE A CA 1
ATOM 581 C C . PHE A 1 70 ? -10.454 -8.636 2.663 1.00 89.00 70 PHE A C 1
ATOM 583 O O . PHE A 1 70 ? -11.076 -9.665 2.899 1.00 89.00 70 PHE A O 1
ATOM 590 N N . SER A 1 71 ? -9.613 -8.118 3.559 1.00 86.38 71 SER A N 1
ATOM 591 C CA . SER A 1 71 ? -9.422 -8.720 4.882 1.00 86.38 71 SER A CA 1
ATOM 592 C C . SER A 1 71 ? -9.327 -7.667 5.975 1.00 86.38 71 SER A C 1
ATOM 594 O O . SER A 1 71 ? -10.072 -7.696 6.957 1.00 86.38 71 SER A O 1
ATOM 596 N N . ILE A 1 72 ? -8.435 -6.694 5.809 1.00 85.12 72 ILE A N 1
ATOM 597 C CA . ILE A 1 72 ? -8.086 -5.781 6.897 1.00 85.12 72 ILE A CA 1
ATOM 598 C C . ILE A 1 72 ? -9.093 -4.643 7.020 1.00 85.12 72 ILE A C 1
ATOM 600 O O . ILE A 1 72 ? -9.691 -4.466 8.085 1.00 85.12 72 ILE A O 1
ATOM 604 N N . TYR A 1 73 ? -9.287 -3.868 5.952 1.00 88.62 73 TYR A N 1
ATOM 605 C CA . TYR A 1 73 ? -10.161 -2.698 5.992 1.00 88.62 73 TYR A CA 1
ATOM 606 C C . TYR A 1 73 ? -11.604 -3.114 6.237 1.00 88.62 73 TYR A C 1
ATOM 608 O O . TYR A 1 73 ? -12.262 -2.524 7.090 1.00 88.62 73 TYR A O 1
ATOM 616 N N . GLU A 1 74 ? -12.063 -4.183 5.581 1.00 84.00 74 GLU A N 1
ATOM 617 C CA . GLU A 1 74 ? -13.399 -4.733 5.795 1.00 84.00 74 GLU A CA 1
ATOM 618 C C . GLU A 1 74 ? -13.637 -5.065 7.278 1.00 84.00 74 GLU A C 1
ATOM 620 O O . GLU A 1 74 ? -14.656 -4.676 7.855 1.00 84.00 74 GLU A O 1
ATOM 625 N N . ARG A 1 75 ? -12.668 -5.709 7.943 1.00 83.81 75 ARG A N 1
ATOM 626 C CA . ARG A 1 75 ? -12.776 -6.041 9.368 1.00 83.81 75 ARG A CA 1
ATOM 627 C C . ARG A 1 75 ? -12.751 -4.805 10.265 1.00 83.81 75 ARG A C 1
ATOM 629 O O . ARG A 1 75 ? -13.434 -4.800 11.287 1.00 83.81 75 ARG A O 1
ATOM 636 N N . ILE A 1 76 ? -11.990 -3.766 9.927 1.00 82.31 76 ILE A N 1
ATOM 637 C CA . ILE A 1 76 ? -11.974 -2.517 10.707 1.00 82.31 76 ILE A CA 1
ATOM 638 C C . ILE A 1 76 ? -13.304 -1.769 10.538 1.00 82.31 76 ILE A C 1
ATOM 640 O O . ILE A 1 76 ? -13.911 -1.390 11.536 1.00 82.31 76 ILE A O 1
ATOM 644 N N . ILE A 1 77 ? -13.801 -1.621 9.309 1.00 81.19 77 ILE A N 1
ATOM 645 C CA . ILE A 1 77 ? -15.046 -0.898 9.001 1.00 81.19 77 ILE A CA 1
ATOM 646 C C . ILE A 1 77 ? -16.257 -1.591 9.628 1.00 81.19 77 ILE A C 1
ATOM 648 O O . ILE A 1 77 ? -17.075 -0.929 10.264 1.00 81.19 77 ILE A O 1
ATOM 652 N N . LYS A 1 78 ? -16.349 -2.927 9.527 1.00 80.88 78 LYS A N 1
ATOM 653 C CA . LYS A 1 78 ? -17.439 -3.704 10.146 1.00 80.88 78 LYS A CA 1
ATOM 654 C C . LYS A 1 78 ? -17.515 -3.504 11.661 1.00 80.88 78 LYS A C 1
ATOM 656 O O . LYS A 1 78 ? -18.609 -3.432 12.208 1.00 80.88 78 LYS A O 1
ATOM 661 N N . ASN A 1 79 ? -16.368 -3.401 12.334 1.00 79.44 79 ASN A N 1
ATOM 662 C CA . ASN A 1 79 ? -16.311 -3.240 13.790 1.00 79.44 79 ASN A CA 1
ATOM 663 C C . ASN A 1 79 ? -16.450 -1.778 14.251 1.00 79.44 79 ASN A C 1
ATOM 665 O O . ASN A 1 79 ? -16.758 -1.536 15.417 1.00 79.44 79 ASN A O 1
ATOM 669 N N . TYR A 1 80 ? -16.207 -0.806 13.367 1.00 78.62 80 TYR A N 1
ATOM 670 C CA . TYR A 1 80 ? -16.176 0.615 13.709 1.00 78.62 80 TYR A CA 1
ATOM 671 C C . TYR A 1 80 ? -16.821 1.460 12.601 1.00 78.62 80 TYR A C 1
ATOM 673 O O . TYR A 1 80 ? -16.139 1.983 11.721 1.00 78.62 80 TYR A O 1
ATOM 681 N N . GLN A 1 81 ? -18.140 1.657 12.688 1.00 75.00 81 GLN A N 1
ATOM 682 C CA . GLN A 1 81 ? -18.925 2.497 11.768 1.00 75.00 81 GLN A CA 1
ATOM 683 C C . GLN A 1 81 ? -18.765 4.001 12.067 1.00 75.00 81 GLN A C 1
ATOM 685 O O . GLN A 1 81 ? -19.730 4.724 12.298 1.00 75.00 81 GLN A O 1
ATOM 690 N N . LEU A 1 82 ? -17.522 4.482 12.122 1.00 84.69 82 LEU A N 1
ATOM 691 C CA . LEU A 1 82 ? -17.221 5.900 12.320 1.00 84.69 82 LEU A CA 1
ATOM 692 C C . LEU A 1 82 ? -17.011 6.604 10.977 1.00 84.69 82 LEU A C 1
ATOM 694 O O . LEU A 1 82 ? -16.391 6.061 10.058 1.00 84.69 82 LEU A O 1
ATOM 698 N N . HIS A 1 83 ? -17.451 7.862 10.892 1.00 85.06 83 HIS A N 1
ATOM 699 C CA . HIS A 1 83 ? -17.264 8.685 9.695 1.00 85.06 83 HIS A CA 1
ATOM 700 C C . HIS A 1 83 ? -15.781 8.826 9.310 1.00 85.06 83 HIS A C 1
ATOM 702 O O . HIS A 1 83 ? -15.429 8.691 8.141 1.00 85.06 83 HIS A O 1
ATOM 708 N N . SER A 1 84 ? -14.893 9.002 10.294 1.00 85.44 84 SER A N 1
ATOM 709 C CA . SER A 1 84 ? -13.445 9.113 10.071 1.00 85.44 84 SER A CA 1
ATOM 710 C C . SER A 1 84 ? -12.832 7.851 9.451 1.00 85.44 84 SER A C 1
ATOM 712 O O . SER A 1 84 ? -12.039 7.950 8.519 1.00 85.44 84 SER A O 1
ATOM 714 N N . VAL A 1 85 ? -13.241 6.662 9.905 1.00 87.50 85 VAL A N 1
ATOM 715 C CA . VAL A 1 85 ? -12.792 5.373 9.343 1.00 87.50 85 VAL A CA 1
ATOM 716 C C . VAL A 1 85 ? -13.277 5.221 7.898 1.00 87.50 85 VAL A C 1
ATOM 718 O O . VAL A 1 85 ? -12.529 4.770 7.033 1.00 87.50 85 VAL A O 1
ATOM 721 N N . THR A 1 86 ? -14.500 5.672 7.616 1.00 88.50 86 THR A N 1
ATOM 722 C CA . THR A 1 86 ? -15.075 5.657 6.263 1.00 88.50 86 THR A CA 1
ATOM 723 C C . THR A 1 86 ? -14.297 6.571 5.310 1.00 88.50 86 THR A C 1
ATOM 725 O O . THR A 1 86 ? -13.976 6.174 4.193 1.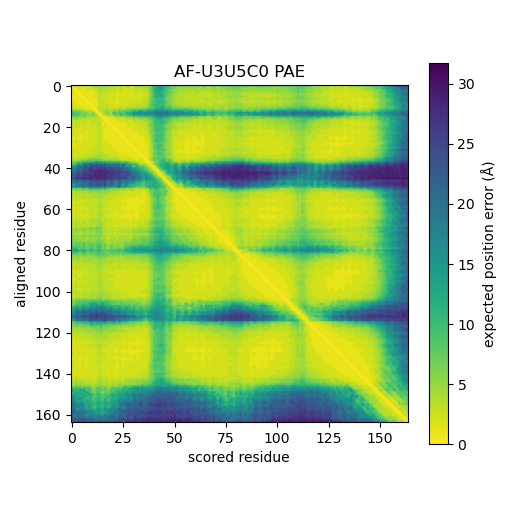00 88.50 86 THR A O 1
ATOM 728 N N . GLN A 1 87 ? -13.923 7.778 5.749 1.00 91.75 87 GLN A N 1
ATOM 729 C CA . GLN A 1 87 ? -13.101 8.691 4.947 1.00 91.75 87 GLN A CA 1
ATOM 730 C C . GLN A 1 87 ? -11.707 8.116 4.648 1.00 91.75 87 GLN A C 1
ATOM 732 O O . GLN A 1 87 ? -11.245 8.196 3.508 1.00 91.75 87 GLN A O 1
ATOM 737 N N . MET A 1 88 ? -11.060 7.494 5.641 1.00 93.12 88 MET A N 1
ATOM 738 C CA . MET A 1 88 ? -9.776 6.806 5.455 1.00 93.12 88 MET A CA 1
ATOM 739 C C . MET A 1 88 ? -9.892 5.671 4.431 1.00 93.12 88 MET A C 1
ATOM 741 O O . MET A 1 88 ? -9.043 5.543 3.551 1.00 93.12 88 MET A O 1
ATOM 745 N N . TYR A 1 89 ? -10.968 4.884 4.487 1.00 92.12 89 TYR A N 1
ATOM 746 C CA . TYR A 1 89 ? -11.215 3.829 3.506 1.00 92.12 89 TYR A CA 1
ATOM 747 C C . TYR A 1 89 ? -11.422 4.374 2.086 1.00 92.12 89 TYR A C 1
ATOM 749 O O . TYR A 1 89 ? -10.795 3.887 1.144 1.00 92.12 89 TYR A O 1
ATOM 757 N N . ASN A 1 90 ? -12.216 5.436 1.928 1.00 93.25 90 ASN A N 1
ATOM 758 C CA . ASN A 1 90 ? -12.426 6.083 0.629 1.00 93.25 90 ASN A CA 1
ATOM 759 C C . ASN A 1 90 ? -11.111 6.613 0.033 1.00 93.25 90 ASN A C 1
ATOM 761 O O . ASN A 1 90 ? -10.891 6.524 -1.177 1.00 93.25 90 ASN A O 1
ATOM 765 N N . PHE A 1 91 ? -10.214 7.145 0.871 1.00 96.38 91 PHE A N 1
ATOM 766 C CA . PHE A 1 91 ? -8.869 7.519 0.433 1.00 96.38 91 PHE A CA 1
ATOM 767 C C . PHE A 1 91 ? -8.094 6.302 -0.088 1.00 96.38 91 PHE A C 1
ATOM 769 O O . PHE A 1 91 ? -7.521 6.360 -1.175 1.00 96.38 91 PHE A O 1
ATOM 776 N N . LEU A 1 92 ? -8.106 5.186 0.647 1.00 96.69 92 LEU A N 1
ATOM 777 C CA . LEU A 1 92 ? -7.383 3.964 0.278 1.00 96.69 92 LEU A CA 1
ATOM 778 C C . LEU A 1 92 ? -7.905 3.337 -1.021 1.00 96.69 92 LEU A C 1
ATOM 780 O O . LEU A 1 92 ? -7.110 2.828 -1.814 1.00 96.69 92 LEU A O 1
ATOM 784 N N . GLN A 1 93 ? -9.210 3.423 -1.286 1.00 95.94 93 GLN A N 1
ATOM 785 C CA . GLN A 1 93 ? -9.793 3.018 -2.569 1.00 95.94 93 GLN A CA 1
ATOM 786 C C . GLN A 1 93 ? -9.261 3.868 -3.731 1.00 95.94 93 GLN A C 1
ATOM 788 O O . GLN A 1 93 ? -8.785 3.319 -4.724 1.00 95.94 93 GLN A O 1
ATOM 793 N N . LYS A 1 94 ? -9.260 5.201 -3.595 1.00 97.56 94 LYS A N 1
ATOM 794 C CA . LYS A 1 94 ? -8.707 6.106 -4.621 1.00 97.56 94 LYS A CA 1
ATOM 795 C C . LYS A 1 94 ? -7.207 5.887 -4.832 1.00 97.56 94 LYS A C 1
ATOM 797 O O . LYS A 1 94 ? -6.743 5.844 -5.968 1.00 97.56 94 LYS A O 1
ATOM 802 N N . ASN A 1 95 ? -6.461 5.706 -3.744 1.00 98.19 95 ASN A N 1
ATOM 803 C CA . ASN A 1 95 ? -5.035 5.386 -3.771 1.00 98.19 95 ASN A CA 1
ATOM 804 C C . ASN A 1 95 ? -4.769 4.077 -4.540 1.00 98.19 95 ASN A C 1
ATOM 806 O O . ASN A 1 95 ? -3.900 4.037 -5.408 1.00 98.19 95 ASN A O 1
ATOM 810 N N . THR A 1 96 ? -5.582 3.046 -4.294 1.00 97.56 96 THR 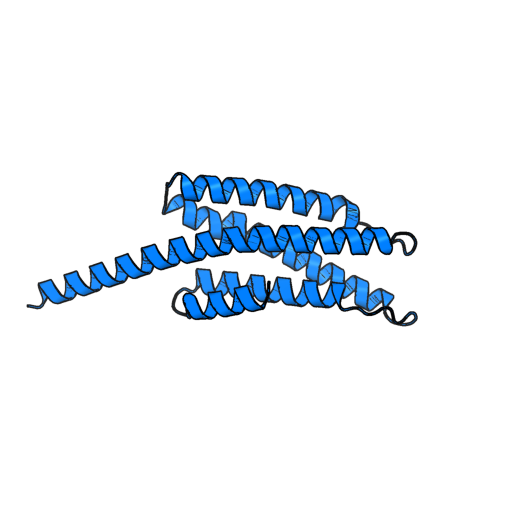A N 1
ATOM 811 C CA . THR A 1 96 ? -5.509 1.757 -5.001 1.00 97.56 96 THR A CA 1
ATOM 812 C C . THR A 1 96 ? -5.790 1.909 -6.489 1.00 97.56 96 THR A C 1
ATOM 814 O O . THR A 1 96 ? -5.029 1.392 -7.299 1.00 97.56 96 THR A O 1
ATOM 817 N N . ALA A 1 97 ? -6.827 2.662 -6.864 1.00 97.19 97 ALA A N 1
ATOM 818 C CA . ALA A 1 97 ? -7.129 2.927 -8.269 1.00 97.19 97 ALA A CA 1
ATOM 819 C C . ALA A 1 97 ? -5.952 3.611 -8.987 1.00 97.19 97 ALA A C 1
ATOM 821 O O . ALA A 1 97 ? -5.599 3.230 -10.100 1.00 97.19 97 ALA A O 1
ATOM 822 N N . CYS A 1 98 ? -5.293 4.572 -8.332 1.00 96.50 98 CYS A N 1
ATOM 823 C CA . CYS A 1 98 ? -4.113 5.239 -8.882 1.00 96.50 98 CYS A CA 1
ATOM 824 C C . CYS A 1 98 ? -2.917 4.281 -9.043 1.00 96.50 98 CYS A C 1
ATOM 826 O O . CYS A 1 98 ? -2.260 4.290 -10.084 1.00 96.50 98 CYS A O 1
ATOM 828 N N . LEU A 1 99 ? -2.660 3.412 -8.055 1.00 96.44 99 LEU A N 1
ATOM 829 C CA . LEU A 1 99 ? -1.618 2.382 -8.160 1.00 96.44 99 LEU A CA 1
ATOM 830 C C . LEU A 1 99 ? -1.888 1.406 -9.307 1.00 96.44 99 LEU A C 1
ATOM 832 O O . LEU A 1 99 ? -0.964 1.095 -10.053 1.00 96.44 99 LEU A O 1
ATOM 836 N N . MET A 1 100 ? -3.138 0.970 -9.481 1.00 95.38 100 MET A N 1
ATOM 837 C CA . MET A 1 100 ? -3.512 0.067 -10.572 1.00 95.38 100 MET A CA 1
ATOM 838 C C . MET A 1 100 ? -3.318 0.711 -11.947 1.00 95.38 100 MET A C 1
ATOM 840 O O . MET A 1 100 ? -2.758 0.084 -12.838 1.00 95.38 100 MET A O 1
ATOM 844 N N . GLN A 1 101 ? -3.656 1.994 -12.101 1.00 93.94 101 GLN A N 1
ATOM 845 C CA . GLN A 1 101 ? -3.398 2.720 -13.350 1.00 93.94 101 GLN A CA 1
ATOM 846 C C . GLN A 1 101 ? -1.905 2.778 -13.704 1.00 93.94 101 GLN A C 1
ATOM 848 O O . GLN A 1 101 ? -1.540 2.648 -14.873 1.00 93.94 101 GLN A O 1
ATOM 853 N N . LEU A 1 102 ? -1.027 2.980 -12.715 1.00 90.38 102 LEU A N 1
ATOM 854 C CA . LEU A 1 102 ? 0.422 2.948 -12.940 1.00 90.38 102 LEU A CA 1
ATOM 855 C C . LEU A 1 102 ? 0.916 1.536 -13.251 1.00 90.38 102 LEU A C 1
ATOM 857 O O . LEU A 1 102 ? 1.767 1.368 -14.125 1.00 90.38 102 LEU A O 1
ATOM 861 N N . TYR A 1 103 ? 0.375 0.539 -12.553 1.00 89.94 103 TYR A N 1
ATOM 862 C CA . TYR A 1 103 ? 0.693 -0.864 -12.767 1.00 89.94 103 TYR A CA 1
ATOM 863 C C . TYR A 1 103 ? 0.392 -1.291 -14.210 1.00 89.94 103 TYR A C 1
ATOM 865 O O . TYR A 1 103 ? 1.307 -1.718 -14.917 1.00 89.94 103 TYR A O 1
ATOM 873 N N . ASP A 1 104 ? -0.838 -1.073 -14.679 1.00 89.38 104 ASP A N 1
ATOM 874 C CA . ASP A 1 104 ? -1.288 -1.476 -16.019 1.00 89.38 104 ASP A CA 1
ATOM 875 C C . ASP A 1 104 ? -0.491 -0.779 -17.130 1.00 89.38 104 ASP A C 1
ATOM 877 O O . ASP A 1 104 ? -0.170 -1.372 -18.166 1.00 89.38 104 ASP A O 1
ATOM 881 N N . LYS A 1 105 ? -0.152 0.497 -16.908 1.00 85.12 105 LYS A N 1
ATOM 882 C CA . LYS A 1 105 ? 0.515 1.338 -17.904 1.00 85.12 105 LYS A CA 1
ATOM 883 C C . LYS A 1 105 ? 2.021 1.101 -17.994 1.00 85.12 105 LYS A C 1
ATOM 885 O O . LYS A 1 105 ? 2.575 1.228 -19.084 1.00 85.12 105 LYS A O 1
ATOM 890 N N . PHE A 1 106 ? 2.690 0.820 -16.876 1.00 80.62 106 PHE A N 1
ATOM 891 C CA . PHE A 1 106 ? 4.156 0.873 -16.812 1.00 80.62 106 PHE A CA 1
ATOM 892 C C . PHE A 1 106 ? 4.829 -0.373 -16.240 1.00 80.62 106 PHE A C 1
ATOM 894 O O . PHE A 1 106 ? 6.007 -0.573 -16.523 1.00 80.62 106 PHE A O 1
ATOM 901 N N . LEU A 1 107 ? 4.136 -1.177 -15.430 1.00 75.62 107 LEU A N 1
ATOM 902 C CA . LEU A 1 107 ? 4.752 -2.306 -14.719 1.00 75.62 107 LEU A CA 1
ATOM 903 C C . LEU A 1 107 ? 4.343 -3.670 -15.285 1.00 75.62 107 LEU A C 1
ATOM 905 O O . LEU A 1 107 ? 5.108 -4.618 -15.166 1.00 75.62 107 LEU A O 1
ATOM 909 N N . HIS A 1 108 ? 3.164 -3.765 -15.903 1.00 73.12 108 HIS A N 1
ATOM 910 C CA . HIS A 1 108 ? 2.676 -4.986 -16.553 1.00 73.12 108 HIS A CA 1
ATOM 911 C C . HIS A 1 108 ? 3.164 -5.136 -18.012 1.00 73.12 108 HIS A C 1
ATOM 913 O O . HIS A 1 108 ? 3.006 -6.189 -18.624 1.00 73.12 108 HIS A O 1
ATOM 919 N N . GLN A 1 109 ? 3.742 -4.084 -18.599 1.00 71.69 109 GLN A N 1
ATOM 920 C CA . GLN A 1 109 ? 4.230 -4.104 -19.982 1.00 71.69 109 GLN A CA 1
ATOM 921 C C . GLN A 1 109 ? 5.673 -4.641 -20.062 1.00 71.69 109 GLN A C 1
ATOM 923 O O . GLN A 1 109 ? 6.448 -4.414 -19.130 1.00 71.69 109 GLN A O 1
ATOM 928 N N . PRO A 1 110 ? 6.079 -5.288 -21.175 1.00 66.62 110 PRO A N 1
ATOM 929 C CA . PRO A 1 110 ? 7.469 -5.689 -21.390 1.00 66.62 110 PRO A CA 1
ATOM 930 C C . PRO A 1 110 ? 8.407 -4.481 -21.292 1.00 66.62 110 PRO A C 1
ATOM 932 O O . PRO A 1 110 ? 8.113 -3.414 -21.838 1.00 66.62 110 PRO A O 1
ATOM 935 N N . ILE A 1 111 ? 9.549 -4.640 -20.620 1.00 63.50 111 ILE A N 1
ATOM 936 C CA . ILE A 1 111 ? 10.512 -3.550 -20.434 1.00 63.50 111 ILE A CA 1
ATOM 937 C C . ILE A 1 111 ? 11.162 -3.213 -21.786 1.00 63.50 111 ILE A C 1
ATOM 939 O O . ILE A 1 111 ? 12.094 -3.882 -22.229 1.00 63.50 111 ILE A O 1
ATOM 943 N N . ASP A 1 112 ? 10.709 -2.138 -22.433 1.00 64.00 112 ASP A N 1
ATOM 944 C CA . ASP A 1 112 ? 11.452 -1.519 -23.533 1.00 64.00 112 ASP A CA 1
ATOM 945 C C . ASP A 1 112 ? 12.578 -0.648 -22.953 1.00 64.00 112 ASP A C 1
ATOM 947 O O . ASP A 1 112 ? 12.338 0.358 -22.276 1.00 64.00 112 ASP A O 1
ATOM 951 N N . TYR A 1 113 ? 13.830 -1.016 -23.237 1.00 55.31 113 TYR A N 1
ATOM 952 C CA . TYR A 1 113 ? 15.035 -0.316 -22.779 1.00 55.31 113 TYR A CA 1
ATOM 953 C C . TYR A 1 113 ? 15.099 1.158 -23.219 1.00 55.31 113 TYR A C 1
ATOM 955 O O . TYR A 1 113 ? 15.813 1.943 -22.590 1.00 55.31 113 TYR A O 1
ATOM 963 N N . LYS A 1 114 ? 14.333 1.574 -24.241 1.00 55.69 114 LYS A N 1
ATOM 964 C CA . LYS A 1 114 ? 14.190 2.993 -24.624 1.00 55.69 114 LYS A CA 1
ATOM 965 C C . LYS A 1 114 ? 13.370 3.814 -23.617 1.00 55.69 114 LYS A C 1
ATOM 967 O O . LYS A 1 114 ? 13.491 5.035 -23.588 1.00 55.69 114 LYS A O 1
ATOM 972 N N . SER A 1 115 ? 12.592 3.159 -22.755 1.00 66.00 115 SER A N 1
ATOM 973 C CA . SER A 1 115 ? 11.665 3.772 -21.794 1.00 66.00 115 SER A CA 1
ATOM 974 C C . SER A 1 115 ? 12.184 3.767 -20.345 1.00 66.00 115 SER A C 1
ATOM 976 O O . SER A 1 115 ? 11.438 4.048 -19.410 1.00 66.00 115 SER A O 1
ATOM 978 N N . TYR A 1 116 ? 13.473 3.483 -20.115 1.00 69.88 116 TYR A N 1
ATOM 979 C CA . TYR A 1 116 ? 14.037 3.344 -18.760 1.00 69.88 116 TYR A CA 1
ATOM 980 C C . TYR A 1 116 ? 13.823 4.579 -17.861 1.00 69.88 116 TYR A C 1
ATOM 982 O O . TYR A 1 116 ? 13.539 4.444 -16.672 1.00 69.88 116 TYR A O 1
ATOM 990 N N . MET A 1 117 ? 13.909 5.792 -18.419 1.00 72.69 117 MET A N 1
ATOM 991 C CA . MET A 1 117 ? 13.626 7.024 -17.666 1.00 72.69 117 MET A CA 1
ATOM 992 C C . MET A 1 117 ? 12.154 7.117 -17.253 1.00 72.69 117 MET A C 1
ATOM 994 O O . MET A 1 117 ? 11.853 7.432 -16.103 1.00 72.69 117 MET A O 1
ATOM 998 N N . THR A 1 118 ? 11.241 6.788 -18.167 1.00 79.50 118 THR A N 1
ATOM 999 C CA . THR A 1 118 ? 9.797 6.722 -17.908 1.00 79.50 118 THR A CA 1
ATOM 1000 C C . THR A 1 118 ? 9.474 5.675 -16.846 1.00 79.50 118 THR A C 1
ATOM 1002 O O . THR A 1 118 ? 8.663 5.922 -15.957 1.00 79.50 118 THR A O 1
ATOM 1005 N N . PHE A 1 119 ? 10.147 4.526 -16.900 1.00 80.75 119 PHE A N 1
ATOM 1006 C CA . PHE A 1 119 ? 10.001 3.445 -15.933 1.00 80.75 119 PHE A CA 1
ATOM 1007 C C . PHE A 1 119 ? 10.471 3.854 -14.529 1.00 80.75 119 PHE A C 1
ATOM 1009 O O . PHE A 1 119 ? 9.731 3.690 -13.562 1.00 80.75 119 PHE A O 1
ATOM 1016 N N . ASN A 1 120 ? 11.649 4.475 -14.403 1.00 82.31 120 ASN A N 1
ATOM 1017 C CA . ASN A 1 120 ? 12.119 4.994 -13.113 1.00 82.31 120 ASN A CA 1
ATOM 1018 C C . ASN A 1 120 ? 11.203 6.085 -12.556 1.00 82.31 12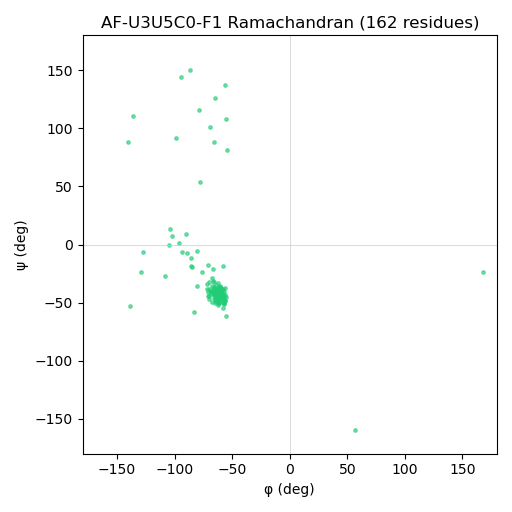0 ASN A C 1
ATOM 1020 O O . ASN A 1 120 ? 10.952 6.122 -11.352 1.00 82.31 120 ASN A O 1
ATOM 1024 N N . HIS A 1 121 ? 10.677 6.956 -13.422 1.00 85.75 121 HIS A N 1
ATOM 1025 C CA . HIS A 1 121 ? 9.688 7.948 -13.015 1.00 85.75 121 HIS A CA 1
ATOM 1026 C C . HIS A 1 121 ? 8.416 7.272 -12.481 1.00 85.75 121 HIS A C 1
ATOM 1028 O O . HIS A 1 121 ? 7.918 7.649 -11.421 1.00 85.75 121 HIS A O 1
ATOM 1034 N N . ALA A 1 122 ? 7.912 6.244 -13.171 1.00 88.06 122 ALA A N 1
ATOM 1035 C CA . ALA A 1 122 ? 6.754 5.481 -12.716 1.00 88.06 122 ALA A CA 1
ATOM 1036 C C . ALA A 1 122 ? 7.012 4.808 -11.357 1.00 88.06 122 ALA A C 1
ATOM 1038 O O . ALA A 1 122 ? 6.180 4.928 -10.460 1.00 88.06 122 ALA A O 1
ATOM 1039 N N . LEU A 1 123 ? 8.178 4.181 -11.159 1.00 89.25 123 LEU A N 1
ATOM 1040 C CA . LEU A 1 123 ? 8.563 3.591 -9.871 1.00 89.25 123 LEU A CA 1
ATOM 1041 C C . LEU A 1 123 ? 8.653 4.632 -8.748 1.00 89.25 123 LEU A C 1
ATOM 1043 O O . LEU A 1 123 ? 8.153 4.382 -7.653 1.00 89.25 123 LEU A O 1
ATOM 1047 N N . SER A 1 124 ? 9.217 5.811 -9.023 1.00 91.69 124 SER A N 1
ATOM 1048 C CA . SER A 1 124 ? 9.227 6.926 -8.066 1.00 91.69 124 SER A CA 1
ATOM 1049 C C . SER A 1 124 ? 7.804 7.318 -7.668 1.00 91.69 124 SER A C 1
ATOM 1051 O O . SER A 1 124 ? 7.500 7.446 -6.481 1.00 91.69 124 SER A O 1
ATOM 1053 N N . LYS A 1 125 ? 6.899 7.432 -8.649 1.00 94.88 125 LYS A N 1
ATOM 1054 C CA . LYS A 1 125 ? 5.497 7.770 -8.395 1.00 94.88 125 LYS A CA 1
ATOM 1055 C C . LYS A 1 125 ? 4.785 6.701 -7.569 1.00 94.88 125 LYS A C 1
ATOM 1057 O O . LYS A 1 125 ? 4.024 7.036 -6.663 1.00 94.88 125 LYS A O 1
ATOM 1062 N N . VAL A 1 126 ? 5.054 5.425 -7.839 1.00 95.19 126 VAL A N 1
ATOM 1063 C CA . VAL A 1 126 ? 4.555 4.312 -7.022 1.00 95.19 126 VAL A CA 1
ATOM 1064 C C . VAL A 1 126 ? 5.033 4.448 -5.575 1.00 95.19 126 VAL A C 1
ATOM 1066 O O . VAL A 1 126 ? 4.223 4.300 -4.663 1.00 95.19 126 VAL A O 1
ATOM 1069 N N . GLY A 1 127 ? 6.304 4.797 -5.354 1.00 95.12 127 GLY A N 1
ATOM 1070 C CA . GLY A 1 127 ? 6.849 5.063 -4.021 1.00 95.12 127 GLY A CA 1
ATOM 1071 C C . GLY A 1 127 ? 6.104 6.162 -3.263 1.00 95.12 127 GLY A C 1
ATOM 1072 O O . GLY A 1 127 ? 5.711 5.950 -2.118 1.00 95.12 127 GLY A O 1
ATOM 1073 N N . GLU A 1 128 ? 5.846 7.302 -3.906 1.00 96.81 128 GLU A N 1
ATOM 1074 C CA . GLU A 1 128 ? 5.078 8.412 -3.315 1.00 96.81 128 GLU A CA 1
ATOM 1075 C C . GLU A 1 128 ? 3.650 7.991 -2.936 1.00 96.81 128 GLU A C 1
ATOM 1077 O O . GLU A 1 128 ? 3.148 8.303 -1.852 1.00 96.81 128 GLU A O 1
ATOM 1082 N N . ILE A 1 129 ? 2.978 7.250 -3.823 1.00 98.00 129 ILE A N 1
ATOM 1083 C CA . ILE A 1 129 ? 1.607 6.796 -3.580 1.00 98.00 129 ILE A CA 1
ATOM 1084 C C . ILE A 1 129 ? 1.579 5.771 -2.440 1.00 98.00 129 ILE A C 1
ATOM 1086 O O . ILE A 1 129 ? 0.696 5.852 -1.581 1.00 98.00 129 ILE A O 1
ATOM 1090 N N . LEU A 1 130 ? 2.555 4.860 -2.381 1.00 97.94 130 LEU A N 1
ATOM 1091 C CA . LEU A 1 130 ? 2.714 3.919 -1.272 1.00 97.94 130 LEU A CA 1
ATOM 1092 C C . LEU A 1 130 ? 2.990 4.636 0.048 1.00 97.94 130 LEU A C 1
ATOM 1094 O O . LEU A 1 130 ? 2.389 4.286 1.059 1.00 97.94 130 LEU A O 1
ATOM 1098 N N . GLU A 1 131 ? 3.831 5.666 0.055 1.00 97.12 131 GLU A N 1
ATOM 1099 C CA . GLU A 1 131 ? 4.084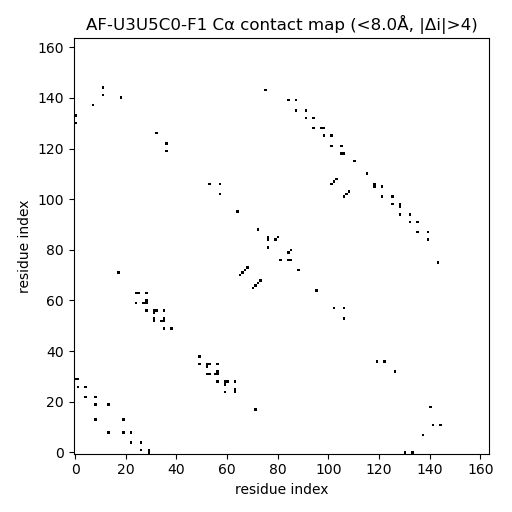 6.449 1.263 1.00 97.12 131 GLU A CA 1
ATOM 1100 C C . GLU A 1 131 ? 2.803 7.115 1.780 1.00 97.12 131 GLU A C 1
ATOM 1102 O O . GLU A 1 131 ? 2.453 6.948 2.950 1.00 97.12 131 GLU A O 1
ATOM 1107 N N . SER A 1 132 ? 2.039 7.774 0.901 1.00 97.38 132 SER A N 1
ATOM 1108 C CA . SER A 1 132 ? 0.748 8.368 1.278 1.00 97.38 132 SER A CA 1
ATOM 1109 C C . SER A 1 132 ? -0.259 7.322 1.779 1.00 97.38 132 SER A C 1
ATOM 1111 O O . SER A 1 132 ? -1.010 7.576 2.723 1.00 97.38 132 SER A O 1
ATOM 1113 N N . ARG A 1 133 ? -0.242 6.116 1.193 1.00 97.69 133 ARG A N 1
ATOM 1114 C CA . ARG A 1 133 ? -1.049 4.982 1.648 1.00 97.69 133 ARG A CA 1
ATOM 1115 C C . ARG A 1 133 ? -0.668 4.587 3.067 1.00 97.69 133 ARG A C 1
ATOM 1117 O O . ARG A 1 133 ? -1.551 4.469 3.913 1.00 97.69 133 ARG A O 1
ATOM 1124 N N . PHE A 1 134 ? 0.624 4.403 3.331 1.00 97.19 134 PHE A N 1
ATOM 1125 C CA . PHE A 1 134 ? 1.113 3.964 4.635 1.00 97.19 134 PHE A CA 1
ATOM 1126 C C . PHE A 1 134 ? 0.744 4.945 5.741 1.00 97.19 134 PHE A C 1
ATOM 1128 O O . PHE A 1 134 ? 0.323 4.494 6.796 1.00 97.19 134 PHE A O 1
ATOM 1135 N N . VAL A 1 135 ? 0.764 6.257 5.487 1.00 96.38 135 VAL A N 1
ATOM 1136 C CA . VAL A 1 135 ? 0.300 7.253 6.470 1.00 96.38 135 VAL A CA 1
ATOM 1137 C C . VAL A 1 135 ? -1.143 6.984 6.911 1.00 96.38 135 VAL A C 1
ATOM 1139 O O . VAL A 1 135 ? -1.434 6.951 8.105 1.00 96.38 135 VAL A O 1
ATOM 1142 N N . ILE A 1 136 ? -2.057 6.749 5.968 1.00 96.25 136 ILE A N 1
ATOM 1143 C CA . ILE A 1 136 ? -3.467 6.489 6.295 1.00 96.25 136 ILE A CA 1
ATOM 1144 C C . ILE A 1 136 ? -3.654 5.128 6.965 1.00 96.25 136 ILE A C 1
ATOM 1146 O O . ILE A 1 136 ? -4.437 4.988 7.904 1.00 96.25 136 ILE A O 1
ATOM 1150 N N . GLU A 1 137 ? -2.921 4.116 6.518 1.00 95.38 137 GLU A N 1
ATOM 1151 C CA . GLU A 1 137 ? -2.956 2.801 7.147 1.00 95.38 137 GLU A CA 1
ATOM 1152 C C . GLU A 1 137 ? -2.403 2.815 8.574 1.00 95.38 137 GLU A C 1
ATOM 1154 O O . GLU A 1 137 ? -2.942 2.130 9.438 1.00 95.38 137 GLU A O 1
ATOM 1159 N N . ASP A 1 138 ? -1.373 3.612 8.849 1.00 94.38 138 ASP A N 1
ATOM 1160 C CA . ASP A 1 138 ? -0.809 3.774 10.188 1.00 94.38 138 ASP A CA 1
ATOM 1161 C C . ASP A 1 138 ? -1.845 4.384 11.133 1.00 94.38 138 ASP A C 1
ATOM 1163 O O . ASP A 1 138 ? -2.036 3.883 12.244 1.00 94.38 138 ASP A O 1
ATOM 1167 N N . LEU A 1 139 ? -2.597 5.387 10.665 1.00 92.31 139 LEU A N 1
ATOM 1168 C CA . LEU A 1 139 ? -3.721 5.954 11.412 1.00 92.31 139 LEU A CA 1
ATOM 1169 C C . LEU A 1 139 ? -4.805 4.903 11.697 1.00 92.31 139 LEU A C 1
ATOM 1171 O O . LEU A 1 139 ? -5.307 4.833 12.821 1.00 92.31 139 LEU A O 1
ATOM 1175 N N . LEU A 1 140 ? -5.137 4.047 10.723 1.00 91.25 140 LEU A N 1
ATOM 1176 C CA . LEU A 1 140 ? -6.085 2.943 10.926 1.00 91.25 140 LEU A CA 1
ATOM 1177 C C . LEU A 1 140 ? -5.576 1.924 11.954 1.00 91.25 140 LEU A C 1
ATOM 1179 O O . LEU A 1 140 ? -6.338 1.491 12.822 1.00 91.25 140 LEU A O 1
ATOM 1183 N N . ILE A 1 141 ? -4.295 1.556 11.886 1.00 90.19 141 ILE A N 1
ATOM 1184 C CA . ILE A 1 141 ? -3.662 0.618 12.821 1.00 90.19 141 ILE A CA 1
ATOM 1185 C C . ILE A 1 141 ? -3.678 1.187 14.236 1.00 90.19 141 ILE A C 1
ATOM 1187 O O . ILE A 1 141 ? -4.100 0.500 15.168 1.00 90.19 141 ILE A O 1
ATOM 1191 N N . GLN A 1 142 ? -3.264 2.442 14.404 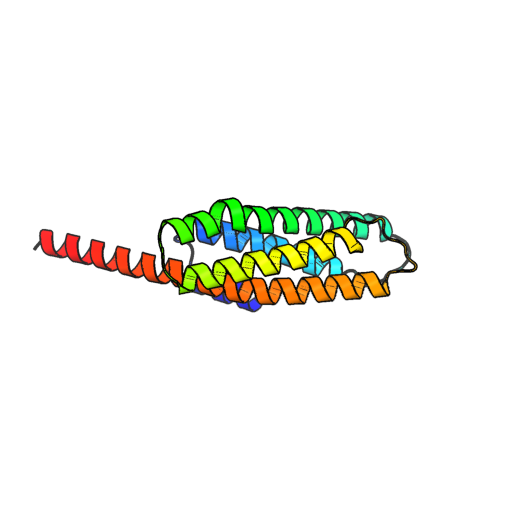1.00 89.69 142 GLN A N 1
ATOM 1192 C CA . GLN A 1 142 ? -3.256 3.116 15.699 1.00 89.69 142 GLN A CA 1
ATOM 1193 C C . GLN A 1 142 ? -4.673 3.257 16.261 1.00 89.69 142 GLN A C 1
ATOM 1195 O O . GLN A 1 142 ? -4.894 2.989 17.443 1.00 89.69 142 GLN A O 1
ATOM 1200 N N . PHE A 1 143 ? -5.653 3.617 15.427 1.00 87.44 143 PHE A N 1
ATOM 1201 C CA . PHE A 1 143 ? -7.058 3.678 15.827 1.00 87.44 143 PHE A CA 1
ATOM 1202 C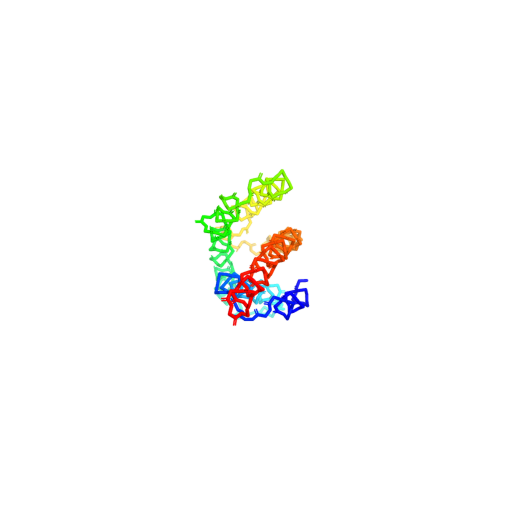 C . PHE A 1 143 ? -7.552 2.320 16.347 1.00 87.44 143 PHE A C 1
ATOM 1204 O O . PHE A 1 143 ? -8.094 2.231 17.454 1.00 87.44 143 PHE A O 1
ATOM 1211 N N . PHE A 1 144 ? -7.313 1.253 15.581 1.00 85.31 144 PHE A N 1
ATOM 1212 C CA . PHE A 1 144 ? -7.700 -0.107 15.948 1.00 85.31 144 PHE A CA 1
ATOM 1213 C C . PHE A 1 144 ? -7.009 -0.573 17.238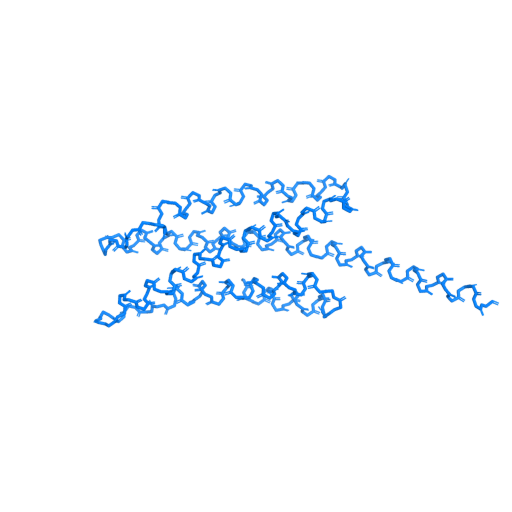 1.00 85.31 144 PHE A C 1
ATOM 1215 O O . PHE A 1 144 ? -7.655 -1.117 18.138 1.00 85.31 144 PHE A O 1
ATOM 1222 N N . TRP A 1 145 ? -5.707 -0.311 17.366 1.00 83.81 145 TRP A N 1
ATOM 1223 C CA . TRP A 1 145 ? -4.916 -0.660 18.543 1.00 83.81 145 TRP A CA 1
ATOM 1224 C C . TRP A 1 145 ? -5.404 0.059 19.804 1.00 83.81 145 TRP A C 1
ATOM 1226 O O . TRP A 1 145 ? -5.665 -0.588 20.819 1.00 83.81 145 TRP A O 1
ATOM 1236 N N . ASN A 1 146 ? -5.617 1.375 19.727 1.00 84.12 146 ASN A N 1
ATOM 1237 C CA . ASN A 1 146 ? -6.060 2.197 20.854 1.00 84.12 146 ASN A CA 1
ATOM 1238 C C . ASN A 1 146 ? -7.471 1.850 21.337 1.00 84.12 146 ASN A C 1
ATOM 1240 O O . ASN A 1 146 ? -7.773 1.961 22.527 1.00 84.12 146 ASN A O 1
ATOM 1244 N N . LYS A 1 147 ? -8.361 1.424 20.435 1.00 79.88 147 LYS A N 1
ATOM 1245 C CA . LYS A 1 147 ? -9.687 0.926 20.823 1.00 79.88 147 LYS A CA 1
ATOM 1246 C C . LYS A 1 147 ? -9.588 -0.432 21.518 1.00 79.88 147 LYS A C 1
ATOM 1248 O O . LYS A 1 147 ? -10.200 -0.611 22.571 1.00 79.88 147 LYS A O 1
ATOM 1253 N N . LYS A 1 148 ? -8.778 -1.352 20.983 1.00 73.25 148 LYS A N 1
ATOM 1254 C CA . LYS A 1 148 ? -8.572 -2.681 21.575 1.00 73.25 148 LYS A CA 1
ATOM 1255 C C . LYS A 1 148 ? -7.913 -2.602 22.955 1.00 73.25 148 LYS A C 1
ATOM 1257 O O . LYS A 1 148 ? -8.378 -3.261 23.879 1.00 73.25 148 LYS A O 1
ATOM 1262 N N . SER A 1 149 ? -6.876 -1.778 23.122 1.00 69.94 149 SER A N 1
ATOM 1263 C CA . SER A 1 149 ? -6.177 -1.620 24.405 1.00 69.94 149 SER A CA 1
ATOM 1264 C C . SER A 1 149 ? -7.105 -1.087 25.500 1.00 69.94 149 SER A C 1
ATOM 1266 O O . SER A 1 149 ? -7.145 -1.650 26.593 1.00 69.94 149 SER A O 1
ATOM 1268 N N . LYS A 1 150 ? -7.936 -0.080 25.189 1.00 69.12 150 LYS A N 1
ATOM 1269 C CA . LYS A 1 150 ? -8.963 0.434 26.111 1.00 69.12 150 LYS A CA 1
ATOM 1270 C C . LYS A 1 150 ? -9.965 -0.646 26.520 1.00 69.12 150 LYS A C 1
ATOM 1272 O O . LYS A 1 150 ? -10.287 -0.750 27.700 1.00 69.12 150 LYS A O 1
ATOM 1277 N N . GLN A 1 151 ? -10.421 -1.474 25.581 1.00 63.38 151 GLN A N 1
ATOM 1278 C CA . GLN A 1 151 ? -11.372 -2.548 25.873 1.00 63.38 151 GLN A CA 1
ATOM 1279 C C . GLN A 1 151 ? -10.767 -3.626 26.787 1.00 63.38 151 GLN A C 1
ATOM 1281 O O . GLN A 1 151 ? -11.410 -4.032 27.752 1.00 63.38 151 GLN A O 1
ATOM 1286 N N . THR A 1 152 ? -9.509 -4.023 26.564 1.00 64.19 152 THR A N 1
ATOM 1287 C CA . THR A 1 152 ? -8.794 -4.964 27.447 1.00 64.19 152 THR A CA 1
ATOM 1288 C C . THR A 1 152 ? -8.634 -4.414 28.867 1.00 64.19 152 THR A C 1
ATOM 1290 O O . THR A 1 152 ? -8.845 -5.141 29.835 1.00 64.19 152 THR A O 1
ATOM 1293 N N . VAL A 1 153 ? -8.306 -3.124 29.015 1.00 66.19 153 VAL A N 1
ATOM 1294 C CA . VAL A 1 153 ? -8.179 -2.482 30.336 1.00 66.19 153 VAL A CA 1
ATOM 1295 C C . VAL A 1 153 ? -9.517 -2.462 31.077 1.00 66.19 153 VAL A C 1
ATOM 1297 O O . VAL A 1 153 ? -9.547 -2.752 32.272 1.00 66.19 153 VAL A O 1
ATOM 1300 N N . ILE A 1 154 ? -10.623 -2.164 30.387 1.00 65.31 154 ILE A N 1
ATOM 1301 C CA . ILE A 1 154 ? -11.969 -2.168 30.986 1.00 65.31 154 ILE A CA 1
ATOM 1302 C C . ILE A 1 154 ? -12.343 -3.574 31.472 1.00 65.31 154 ILE A C 1
ATOM 1304 O O . ILE A 1 154 ? -12.758 -3.720 32.618 1.00 65.31 154 ILE A O 1
ATOM 1308 N N . ILE A 1 155 ? -12.133 -4.605 30.645 1.00 61.84 155 ILE A N 1
ATOM 1309 C CA . ILE A 1 155 ? -12.438 -6.004 30.999 1.00 61.84 155 ILE A CA 1
ATOM 1310 C C . ILE A 1 155 ? -11.604 -6.473 32.200 1.00 61.84 155 ILE A C 1
ATOM 1312 O O . ILE A 1 155 ? -12.103 -7.179 33.075 1.00 61.84 155 ILE A O 1
ATOM 1316 N N . ASN A 1 156 ? -10.330 -6.082 32.270 1.00 65.25 156 ASN A N 1
ATOM 1317 C CA . ASN A 1 156 ? -9.482 -6.445 33.402 1.00 65.25 156 ASN A CA 1
ATOM 1318 C C . ASN A 1 156 ? -9.926 -5.735 34.689 1.00 65.25 156 ASN A C 1
ATOM 1320 O O . ASN A 1 156 ? -9.999 -6.377 35.733 1.00 65.25 156 ASN A O 1
ATOM 1324 N N . LYS A 1 157 ? -10.294 -4.447 34.622 1.00 64.25 157 LYS A N 1
ATOM 1325 C CA . LYS A 1 157 ? -10.847 -3.717 35.776 1.00 64.25 157 LYS A CA 1
ATOM 1326 C C . LYS A 1 157 ? -12.167 -4.316 36.265 1.00 64.25 157 LYS A C 1
ATOM 1328 O O . LYS A 1 157 ? -12.335 -4.468 37.470 1.00 64.25 157 LYS A O 1
ATOM 1333 N N . SER A 1 158 ? -13.076 -4.695 35.362 1.00 62.22 158 SER A N 1
ATOM 1334 C CA . SER A 1 158 ? -14.355 -5.304 35.752 1.00 62.22 158 SER A CA 1
ATOM 1335 C C . SER A 1 158 ? -14.167 -6.680 36.396 1.00 62.22 158 SER A C 1
ATOM 1337 O O . SER A 1 158 ? -14.834 -6.984 37.376 1.00 62.22 158 SER A O 1
ATOM 1339 N N . LYS A 1 159 ? -13.226 -7.502 35.908 1.00 65.12 159 LYS A N 1
ATOM 1340 C CA . LYS A 1 159 ? -12.898 -8.794 36.538 1.00 65.12 159 LYS A CA 1
ATOM 1341 C C . LYS A 1 159 ? -12.320 -8.644 37.947 1.00 65.12 159 LYS A C 1
ATOM 1343 O O . LYS A 1 159 ? -12.661 -9.443 38.807 1.00 65.12 159 LYS A O 1
ATOM 1348 N N . ILE A 1 160 ? -11.479 -7.634 38.185 1.00 68.50 160 ILE A N 1
ATOM 1349 C CA . ILE A 1 160 ? -10.930 -7.351 39.522 1.00 68.50 160 ILE A CA 1
ATOM 1350 C C . ILE A 1 160 ? -12.041 -6.891 40.475 1.00 68.50 160 ILE A C 1
ATOM 1352 O O . ILE A 1 160 ? -12.087 -7.346 41.610 1.00 68.50 160 ILE A O 1
ATOM 1356 N N . ALA A 1 161 ? -12.968 -6.050 40.007 1.00 64.31 161 ALA A N 1
ATOM 1357 C CA . ALA A 1 161 ? -14.084 -5.558 40.818 1.00 64.31 161 ALA A CA 1
ATOM 1358 C C . ALA A 1 161 ? -15.104 -6.643 41.220 1.00 64.31 161 ALA A C 1
ATOM 1360 O O . ALA A 1 161 ? -15.838 -6.442 42.174 1.00 64.31 161 ALA A O 1
ATOM 1361 N N . HIS A 1 162 ? -15.166 -7.775 40.511 1.00 60.81 162 HIS A N 1
ATOM 1362 C CA . HIS A 1 162 ? -16.017 -8.919 40.876 1.00 60.81 162 HIS A CA 1
ATOM 1363 C C . HIS A 1 162 ? -15.333 -9.931 41.812 1.00 60.81 162 HIS A C 1
ATOM 1365 O O . HIS A 1 162 ? -15.978 -10.880 42.248 1.00 60.81 162 HIS A O 1
ATOM 1371 N N . LEU A 1 163 ? -14.035 -9.765 42.082 1.00 61.34 163 LEU A N 1
ATOM 1372 C CA . LEU A 1 163 ? -13.247 -10.621 42.978 1.00 61.34 163 LEU A CA 1
ATOM 1373 C C . LEU A 1 163 ? -12.959 -9.956 44.338 1.00 61.34 163 LEU A C 1
ATOM 1375 O O . LEU A 1 163 ? -12.291 -10.570 45.168 1.00 61.34 163 LEU A O 1
ATOM 1379 N N . ALA A 1 164 ? -13.428 -8.722 44.544 1.00 49.25 164 ALA A N 1
ATOM 1380 C CA . ALA A 1 164 ? -13.326 -7.943 45.779 1.00 49.25 164 ALA A CA 1
ATOM 1381 C C . ALA A 1 164 ? -14.722 -7.742 46.378 1.00 49.25 164 ALA A C 1
ATOM 1383 O O . ALA A 1 164 ? -14.818 -7.744 47.623 1.00 49.25 164 ALA A O 1
#

Radius of gyration: 19.52 Å; Cα contacts (8 Å, |Δi|>4): 72; chains: 1; bounding box: 45×20×70 Å

Solvent-accessible surface area (backbone atoms only — not comparable to full-atom values): 9306 Å² total; per-residue (Å²): 106,71,69,58,52,52,56,48,48,65,73,66,52,85,87,40,71,69,62,49,52,51,55,50,52,51,49,53,37,50,54,31,49,52,50,52,76,62,62,72,90,62,90,84,79,45,69,69,59,50,49,53,38,41,51,53,29,54,52,39,48,52,51,54,52,46,49,38,59,78,51,50,49,51,54,51,46,74,76,41,90,43,69,69,56,52,52,51,49,54,49,51,53,54,53,47,53,54,52,48,55,50,35,66,70,60,67,73,48,83,87,53,80,92,42,50,68,61,46,52,51,50,51,53,51,50,50,55,53,50,49,58,47,48,58,54,50,50,53,51,49,51,52,54,48,56,52,52,52,53,52,53,53,52,55,52,54,53,56,54,64,75,75,111